Protein AF-K2DM82-F1 (afdb_monomer_lite)

pLDDT: mean 90.57, std 11.25, range [52.16, 98.44]

Secondary structure (DSSP, 8-state):
--SPP-HHHHHHHHHHHHHHHHHHHTT--SEEEEEETTEEEEEEHHHHHHS-----TTSHHHHHHHHHHHHHHHHHHT-

Foldseek 3Di:
DPDDDDPVVVVVCVVQVVVVVVCVVVPDPQWGWDQDPNDTDTGHVCRVPVDDDDDDCPDPVNVVVVVVVVVVVVVVVVD

Radius of gyration: 19.33 Å; chains: 1; bounding box: 46×30×47 Å

Sequence (79 aa):
RATPPNGFDMDLCKYTGKLMVDTALSGYTRCAIHLWQGNYVIVPLETAIAKLKRVDTTDYYFTTMIEKYTLRSIKLAHA

Structure (mmCIF, N/CA/C/O backbone):
data_AF-K2DM82-F1
#
_entry.id   AF-K2DM82-F1
#
loop_
_atom_site.group_PDB
_atom_site.id
_atom_site.type_symbol
_atom_site.label_atom_id
_atom_site.label_alt_id
_atom_site.label_comp_id
_atom_site.label_asym_id
_atom_site.label_entity_id
_atom_site.label_seq_id
_atom_site.pdbx_PDB_ins_code
_atom_site.Cartn_x
_atom_site.Cartn_y
_atom_site.Cartn_z
_atom_site.occupancy
_atom_site.B_iso_or_equiv
_atom_site.auth_seq_id
_atom_site.auth_comp_id
_atom_site.auth_asym_id
_atom_site.auth_atom_id
_atom_site.pdbx_PDB_model_num
ATOM 1 N N . ARG A 1 1 ? -12.875 17.094 1.559 1.00 76.62 1 ARG A N 1
ATOM 2 C CA . ARG A 1 1 ? -11.956 16.952 0.397 1.00 76.62 1 ARG A CA 1
ATOM 3 C C . ARG A 1 1 ? -11.051 18.170 0.196 1.00 76.62 1 ARG A C 1
ATOM 5 O O . ARG A 1 1 ? -9.926 17.962 -0.214 1.00 76.62 1 ARG A O 1
ATOM 12 N N . ALA A 1 2 ? -11.510 19.404 0.441 1.00 90.25 2 ALA A N 1
ATO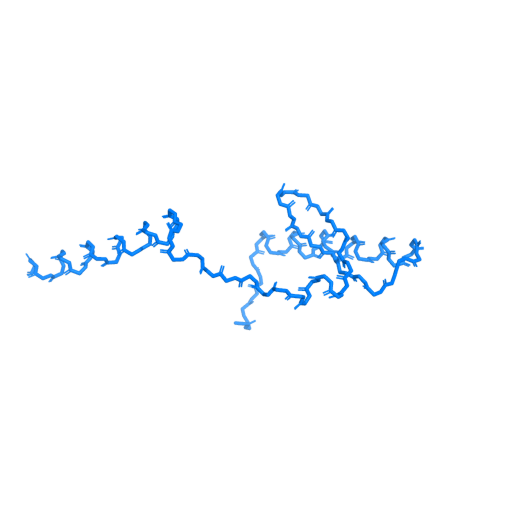M 13 C CA . ALA A 1 2 ? -10.726 20.624 0.181 1.00 90.25 2 ALA A CA 1
ATOM 14 C C . ALA A 1 2 ? -9.944 21.168 1.398 1.00 90.25 2 ALA A C 1
ATOM 16 O O . ALA A 1 2 ? -9.481 22.301 1.378 1.00 90.25 2 ALA A O 1
ATOM 17 N N . THR A 1 3 ? -9.822 20.389 2.472 1.00 94.06 3 THR A N 1
ATOM 18 C CA . THR A 1 3 ? -9.006 20.743 3.640 1.00 94.06 3 THR A CA 1
ATOM 19 C C . THR A 1 3 ? -7.566 20.274 3.425 1.00 94.06 3 THR A C 1
ATOM 21 O O . THR A 1 3 ? -7.386 19.196 2.848 1.00 94.06 3 THR A O 1
ATOM 24 N N . PRO A 1 4 ? -6.552 21.021 3.894 1.00 94.31 4 PRO A N 1
ATOM 25 C CA . PRO A 1 4 ? -5.168 20.560 3.857 1.00 94.31 4 PRO A CA 1
ATOM 26 C C . PRO A 1 4 ? -4.984 19.200 4.562 1.00 94.31 4 PRO A C 1
ATOM 28 O O . PRO A 1 4 ? -5.706 18.920 5.525 1.00 94.31 4 PRO A O 1
ATOM 31 N N . PRO A 1 5 ? -4.044 18.357 4.095 1.00 95.00 5 PRO A N 1
ATOM 32 C CA . PRO A 1 5 ? -3.725 17.084 4.738 1.00 95.00 5 PRO A CA 1
ATOM 33 C C . PRO A 1 5 ? -3.103 17.298 6.123 1.00 95.00 5 PRO A C 1
ATOM 35 O O . PRO A 1 5 ? -2.439 18.307 6.370 1.00 95.00 5 PRO A O 1
ATOM 38 N N . ASN A 1 6 ? -3.289 16.334 7.026 1.00 96.50 6 ASN A N 1
ATOM 39 C CA . ASN A 1 6 ? -2.582 16.335 8.308 1.00 96.50 6 ASN A CA 1
ATOM 40 C C . ASN A 1 6 ? -1.107 15.896 8.134 1.00 96.50 6 ASN A C 1
ATOM 42 O O . ASN A 1 6 ? -0.683 15.513 7.045 1.00 96.50 6 ASN A O 1
ATOM 46 N N . GLY A 1 7 ? -0.320 15.939 9.217 1.00 97.56 7 GLY A N 1
ATOM 47 C CA . GLY A 1 7 ? 1.097 15.541 9.210 1.00 97.56 7 GLY A CA 1
ATOM 48 C C . GLY A 1 7 ? 1.354 14.132 8.671 1.00 97.56 7 GLY A C 1
ATOM 49 O O . GLY A 1 7 ? 2.198 13.947 7.799 1.00 97.56 7 GLY A O 1
ATOM 50 N N . PHE A 1 8 ? 0.573 13.158 9.134 1.00 95.88 8 PHE A N 1
ATOM 51 C CA . PHE A 1 8 ? 0.705 11.764 8.718 1.00 95.88 8 PHE A CA 1
ATOM 52 C C . PHE A 1 8 ? 0.366 11.570 7.236 1.00 95.88 8 PHE A C 1
ATOM 54 O O . PHE A 1 8 ? 1.075 10.854 6.532 1.00 95.88 8 PHE A O 1
ATOM 61 N N . ASP A 1 9 ? -0.670 12.252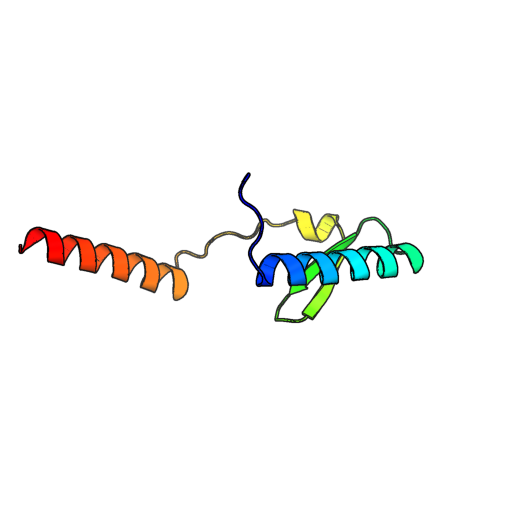 6.742 1.00 96.38 9 ASP A N 1
ATOM 62 C CA . ASP A 1 9 ? -1.044 12.235 5.325 1.00 96.38 9 ASP A CA 1
ATOM 63 C C . ASP A 1 9 ? 0.046 12.874 4.450 1.00 96.38 9 ASP A C 1
ATOM 65 O O . ASP A 1 9 ? 0.317 12.399 3.346 1.00 96.38 9 ASP A O 1
ATOM 69 N N . MET A 1 10 ? 0.704 13.935 4.932 1.00 97.62 10 MET A N 1
ATOM 70 C CA . MET A 1 10 ? 1.829 14.551 4.222 1.00 97.62 10 MET A CA 1
ATOM 71 C C . MET A 1 10 ? 3.005 13.584 4.082 1.00 97.62 10 MET A C 1
ATOM 73 O O . MET A 1 10 ? 3.566 13.469 2.991 1.00 97.62 10 MET A O 1
ATOM 77 N N . ASP A 1 11 ? 3.373 12.884 5.154 1.00 96.25 11 ASP A N 1
ATOM 78 C CA . ASP A 1 11 ? 4.468 11.913 5.117 1.00 96.25 11 ASP A CA 1
ATOM 79 C C . ASP A 1 11 ? 4.118 10.719 4.225 1.00 96.25 11 ASP A C 1
ATOM 81 O O . ASP A 1 11 ? 4.908 10.353 3.352 1.00 96.25 11 ASP A O 1
ATOM 85 N N . LEU A 1 12 ? 2.901 10.181 4.351 1.00 96.00 12 LEU A N 1
ATOM 86 C CA . LEU A 1 12 ? 2.394 9.112 3.490 1.00 96.00 12 LEU A CA 1
ATOM 87 C C . LEU A 1 12 ? 2.483 9.492 2.004 1.00 96.00 12 LEU A C 1
ATOM 89 O O . LEU A 1 12 ? 2.998 8.715 1.196 1.00 96.00 12 LEU A O 1
ATOM 93 N N . CYS A 1 13 ? 2.030 10.693 1.635 1.00 96.06 13 CYS A N 1
ATOM 94 C CA . CYS A 1 13 ? 2.079 11.182 0.256 1.00 96.06 13 CYS A CA 1
ATOM 95 C C . CYS A 1 13 ? 3.516 11.347 -0.258 1.00 96.06 13 CYS A C 1
ATOM 97 O O . CYS A 1 13 ? 3.800 10.971 -1.396 1.00 96.06 13 CYS A O 1
ATOM 99 N N . LYS A 1 14 ? 4.435 11.866 0.568 1.00 97.06 14 LYS A N 1
ATOM 100 C CA . LYS A 1 14 ? 5.853 12.016 0.198 1.00 97.06 14 LYS A CA 1
ATOM 101 C C . LYS A 1 14 ? 6.511 10.664 -0.071 1.00 97.06 14 LYS A C 1
ATOM 103 O O . LYS A 1 14 ? 7.146 10.495 -1.111 1.00 97.06 14 LYS A O 1
ATOM 108 N N . TYR A 1 15 ? 6.346 9.701 0.839 1.00 97.00 15 TYR A N 1
ATOM 109 C CA . TYR A 1 15 ? 6.928 8.365 0.684 1.00 97.00 15 TYR A CA 1
ATOM 110 C C . TYR A 1 15 ? 6.330 7.623 -0.510 1.00 97.00 15 TYR A C 1
ATOM 112 O O . TYR A 1 15 ? 7.074 7.086 -1.329 1.00 97.00 15 TYR A O 1
ATOM 120 N N . THR A 1 16 ? 5.004 7.652 -0.656 1.00 97.56 16 THR A N 1
ATOM 121 C CA . THR A 1 16 ? 4.322 7.009 -1.787 1.00 97.56 16 THR A CA 1
ATOM 122 C C . THR A 1 16 ? 4.777 7.615 -3.115 1.00 97.56 16 THR A C 1
ATOM 124 O O . THR A 1 16 ? 5.149 6.879 -4.025 1.00 97.56 16 THR A O 1
ATOM 127 N N . GLY A 1 17 ? 4.826 8.949 -3.216 1.00 97.81 17 GLY A N 1
ATOM 128 C CA . GLY A 1 17 ? 5.265 9.647 -4.425 1.00 97.81 17 GLY A CA 1
ATOM 129 C C . GLY A 1 17 ? 6.712 9.332 -4.807 1.00 97.81 17 GLY A C 1
ATOM 130 O O . GLY A 1 17 ? 6.983 9.051 -5.973 1.00 97.81 17 GLY A O 1
ATOM 131 N N . LYS A 1 18 ? 7.629 9.293 -3.830 1.00 98.31 18 LYS A N 1
ATOM 132 C CA . LYS A 1 18 ? 9.018 8.863 -4.052 1.00 98.31 18 LYS A CA 1
ATOM 133 C C . LYS A 1 18 ? 9.074 7.453 -4.650 1.00 98.31 18 LYS A C 1
ATOM 135 O O . LYS A 1 18 ? 9.690 7.252 -5.690 1.00 98.31 18 LYS A O 1
ATOM 140 N N . LEU A 1 19 ? 8.392 6.493 -4.025 1.00 98.12 19 LEU A N 1
ATOM 141 C CA . LEU A 1 19 ? 8.405 5.098 -4.472 1.00 98.12 19 LEU A CA 1
ATOM 142 C C . LEU A 1 19 ? 7.777 4.917 -5.855 1.00 98.12 19 LEU A C 1
ATOM 144 O O . LEU A 1 19 ? 8.241 4.080 -6.624 1.00 98.12 19 LEU A O 1
ATOM 148 N N . MET A 1 20 ? 6.755 5.705 -6.200 1.00 97.94 20 MET A N 1
ATOM 149 C CA . MET A 1 20 ? 6.181 5.701 -7.548 1.00 97.94 20 MET A CA 1
ATOM 150 C C . MET A 1 20 ? 7.215 6.113 -8.601 1.00 97.94 20 MET A C 1
ATOM 152 O O . MET A 1 20 ? 7.291 5.476 -9.649 1.00 97.94 20 MET A O 1
ATOM 156 N N . VAL A 1 21 ? 8.027 7.137 -8.315 1.00 98.12 21 VAL A N 1
ATOM 157 C CA . VAL A 1 21 ? 9.105 7.577 -9.214 1.00 98.12 21 VAL A CA 1
ATOM 158 C C . VAL A 1 21 ? 10.188 6.505 -9.329 1.00 98.12 21 VAL A C 1
ATOM 160 O O . VAL A 1 21 ? 10.530 6.124 -10.444 1.00 98.12 21 VAL A O 1
ATOM 163 N N . ASP A 1 22 ? 10.664 5.958 -8.208 1.00 98.31 22 ASP A N 1
ATOM 164 C CA . ASP A 1 22 ? 11.686 4.897 -8.197 1.00 98.31 22 ASP A CA 1
ATOM 165 C C . ASP A 1 22 ? 11.217 3.645 -8.974 1.00 98.31 22 ASP A C 1
ATOM 167 O O . ASP A 1 22 ? 11.968 3.021 -9.729 1.00 98.31 22 ASP A O 1
ATOM 171 N N . THR A 1 23 ? 9.934 3.304 -8.842 1.00 98.00 23 THR A N 1
ATOM 172 C CA . THR A 1 23 ? 9.303 2.169 -9.534 1.0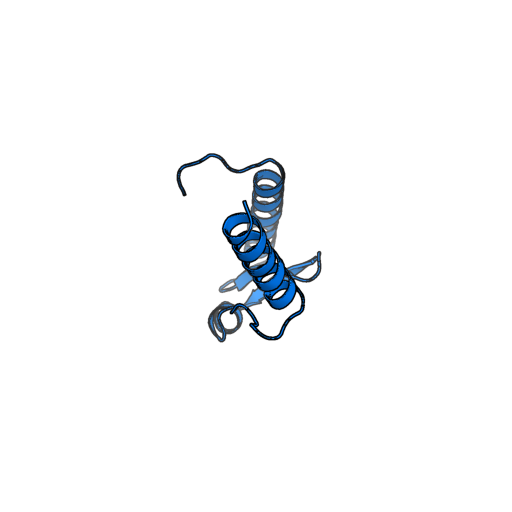0 98.00 23 THR A CA 1
ATOM 173 C C . THR A 1 23 ? 9.171 2.423 -11.038 1.00 98.00 23 THR A C 1
ATOM 175 O O . THR A 1 23 ? 9.473 1.546 -11.846 1.00 98.00 23 THR A O 1
ATOM 178 N N . ALA A 1 24 ? 8.785 3.636 -11.438 1.00 97.81 24 ALA A N 1
ATOM 179 C CA . ALA A 1 24 ? 8.721 4.007 -12.850 1.00 97.81 24 ALA A CA 1
ATOM 180 C C . ALA A 1 24 ? 10.117 4.028 -13.500 1.00 97.81 24 ALA A C 1
ATOM 182 O O . ALA A 1 24 ? 10.289 3.527 -14.610 1.00 97.81 24 ALA A O 1
ATOM 183 N N . LEU A 1 25 ? 11.130 4.549 -12.798 1.00 98.44 25 LEU A N 1
ATOM 184 C CA . LEU A 1 25 ? 12.517 4.594 -13.276 1.00 98.44 25 LEU A CA 1
ATOM 185 C C . LEU A 1 25 ? 13.163 3.207 -13.392 1.00 98.44 25 LEU A C 1
ATOM 187 O O . LEU A 1 25 ? 14.051 3.018 -14.218 1.00 98.44 25 LEU A O 1
ATOM 191 N N . SER A 1 26 ? 12.698 2.227 -12.615 1.00 97.69 26 SER A N 1
ATOM 192 C CA . SER A 1 26 ? 13.108 0.821 -12.753 1.00 97.69 26 SER A CA 1
ATOM 193 C C . SER A 1 26 ? 12.355 0.064 -13.857 1.00 97.69 26 SER A C 1
ATOM 195 O O . SER A 1 26 ? 12.600 -1.123 -14.060 1.00 97.69 26 SER A O 1
ATOM 197 N N . GLY A 1 27 ? 11.482 0.743 -14.609 1.00 97.94 27 GLY A N 1
ATOM 198 C CA . GLY A 1 27 ? 10.818 0.198 -15.793 1.00 97.94 27 GLY A CA 1
ATOM 199 C C . GLY A 1 27 ? 9.499 -0.525 -15.516 1.00 97.94 27 GLY A C 1
ATOM 200 O O . GLY A 1 27 ? 8.899 -1.066 -16.446 1.00 97.94 27 GLY A O 1
ATOM 201 N N . TYR A 1 28 ? 9.011 -0.525 -14.273 1.00 97.62 28 TYR A N 1
ATOM 202 C CA . TYR A 1 28 ? 7.687 -1.062 -13.974 1.00 97.62 28 TYR A CA 1
ATOM 203 C C . TYR A 1 28 ? 6.596 -0.128 -14.505 1.00 97.62 28 TYR A C 1
ATOM 205 O O . TYR A 1 28 ? 6.670 1.096 -14.402 1.00 97.62 28 TYR A O 1
ATOM 213 N N . THR A 1 29 ? 5.544 -0.723 -15.059 1.00 97.19 29 THR A N 1
ATOM 214 C CA . THR A 1 29 ? 4.382 -0.016 -15.602 1.00 97.19 29 THR A CA 1
ATOM 215 C C . THR A 1 29 ? 3.099 -0.746 -15.228 1.00 97.19 29 THR A C 1
ATOM 217 O O . THR A 1 29 ? 3.135 -1.898 -14.799 1.00 97.19 29 THR A O 1
ATOM 220 N N . ARG A 1 30 ? 1.952 -0.076 -15.397 1.00 97.31 30 ARG A N 1
ATOM 221 C CA . ARG A 1 30 ? 0.613 -0.622 -15.100 1.00 97.31 30 ARG A CA 1
ATOM 222 C C . ARG A 1 30 ? 0.495 -1.182 -13.677 1.00 97.31 30 ARG A C 1
ATOM 224 O O . ARG A 1 30 ? -0.210 -2.159 -13.432 1.00 97.31 30 ARG A O 1
ATOM 231 N N . CYS A 1 31 ? 1.164 -0.535 -12.732 1.00 97.19 31 CYS A N 1
ATOM 232 C CA . CYS A 1 31 ? 1.138 -0.876 -11.320 1.00 97.19 31 CYS A CA 1
ATOM 233 C C . CYS A 1 31 ? 0.892 0.367 -10.460 1.00 97.19 31 CYS A C 1
ATOM 235 O O . CYS A 1 31 ? 1.114 1.497 -10.894 1.00 97.19 31 CYS A O 1
ATOM 237 N N . ALA A 1 32 ? 0.460 0.147 -9.225 1.00 96.38 32 ALA A N 1
ATOM 238 C CA . ALA A 1 32 ? 0.300 1.170 -8.205 1.00 96.38 32 ALA A CA 1
ATOM 239 C C . ALA A 1 32 ? 1.104 0.800 -6.954 1.00 96.38 32 ALA A C 1
ATOM 241 O O . ALA A 1 32 ? 1.338 -0.378 -6.675 1.00 96.38 32 ALA A O 1
ATOM 242 N N . ILE A 1 33 ? 1.513 1.812 -6.190 1.00 97.56 33 ILE A N 1
ATOM 243 C CA . ILE A 1 33 ? 2.146 1.626 -4.883 1.00 97.56 33 ILE A CA 1
ATOM 244 C C . ILE A 1 33 ? 1.058 1.625 -3.814 1.00 97.56 33 ILE A C 1
ATOM 246 O O . ILE A 1 33 ? 0.289 2.578 -3.704 1.00 97.56 33 ILE A O 1
ATOM 250 N N . HIS A 1 34 ? 0.999 0.557 -3.023 1.00 95.88 34 HIS A N 1
ATOM 251 C CA . HIS A 1 34 ? 0.056 0.400 -1.919 1.00 95.88 34 HIS A CA 1
ATOM 252 C C . HIS A 1 34 ? 0.804 0.250 -0.597 1.00 95.88 34 HIS A C 1
ATOM 254 O O . HIS A 1 34 ? 1.863 -0.366 -0.549 1.00 95.88 34 HIS A O 1
ATOM 260 N N . LEU A 1 35 ? 0.220 0.758 0.489 1.00 95.69 35 LEU A N 1
ATOM 261 C CA . LEU A 1 35 ? 0.657 0.441 1.846 1.00 95.69 35 LEU A CA 1
ATOM 262 C C . LEU A 1 35 ? -0.137 -0.770 2.356 1.00 95.69 35 LEU A C 1
ATOM 264 O O . LEU A 1 35 ? -1.357 -0.694 2.520 1.00 95.69 35 LEU A O 1
ATOM 268 N N . TRP A 1 36 ? 0.548 -1.880 2.617 1.00 94.56 36 TRP A N 1
ATOM 269 C CA . TRP A 1 36 ? -0.032 -3.124 3.114 1.00 94.56 36 TRP A CA 1
ATOM 270 C C . TRP A 1 36 ? 0.754 -3.638 4.321 1.00 94.56 36 TRP A C 1
ATOM 272 O O . TRP A 1 36 ? 1.960 -3.849 4.238 1.00 94.56 36 TRP A O 1
ATOM 282 N N . GLN A 1 37 ? 0.072 -3.827 5.457 1.00 94.38 37 GLN A N 1
ATOM 283 C CA . GLN A 1 37 ? 0.677 -4.324 6.707 1.00 94.38 37 GLN A CA 1
ATOM 284 C C . GLN A 1 37 ? 1.982 -3.592 7.090 1.00 94.38 37 GLN A C 1
ATOM 286 O O . GLN A 1 37 ? 2.976 -4.211 7.455 1.00 94.38 37 GLN A O 1
ATOM 291 N N . GLY A 1 38 ? 1.988 -2.260 6.964 1.00 94.88 38 GLY A N 1
ATOM 292 C CA . GLY A 1 38 ? 3.143 -1.414 7.294 1.00 94.88 38 GLY A CA 1
ATOM 293 C C . GLY A 1 38 ? 4.246 -1.363 6.232 1.00 94.88 38 GLY A C 1
ATOM 294 O O . GLY A 1 38 ? 5.211 -0.630 6.414 1.00 94.88 38 GLY A O 1
ATOM 295 N N . ASN A 1 39 ? 4.099 -2.081 5.118 1.00 96.62 39 ASN A N 1
ATOM 296 C CA . ASN A 1 39 ? 5.084 -2.138 4.042 1.00 96.62 39 ASN A CA 1
ATOM 297 C C . ASN A 1 39 ? 4.520 -1.566 2.742 1.00 96.62 39 ASN A C 1
ATOM 299 O O . ASN A 1 39 ? 3.337 -1.729 2.440 1.00 96.62 39 ASN A O 1
ATOM 303 N N . TYR A 1 40 ? 5.372 -0.924 1.946 1.00 97.12 40 TYR A N 1
ATOM 304 C CA . TYR A 1 40 ? 4.995 -0.485 0.607 1.00 97.12 40 TYR A CA 1
ATOM 305 C C . TYR A 1 40 ? 5.205 -1.614 -0.398 1.00 97.12 40 TYR A C 1
ATOM 307 O O . TYR A 1 40 ? 6.276 -2.216 -0.449 1.00 97.12 40 TYR A O 1
ATOM 315 N N . VAL A 1 41 ? 4.180 -1.890 -1.200 1.00 96.88 41 VAL A N 1
ATOM 316 C CA . VAL A 1 41 ? 4.166 -2.974 -2.186 1.00 96.88 41 VAL A CA 1
ATOM 317 C C . VAL A 1 41 ? 3.745 -2.454 -3.557 1.00 96.88 41 VAL A C 1
ATOM 319 O O . VAL A 1 41 ? 2.897 -1.566 -3.665 1.00 96.88 41 VAL A O 1
ATOM 322 N N . ILE A 1 42 ? 4.333 -3.028 -4.606 1.00 97.62 42 ILE A N 1
ATOM 323 C CA . ILE A 1 42 ? 3.938 -2.794 -5.997 1.00 97.62 42 ILE A CA 1
ATOM 324 C C . ILE A 1 42 ? 2.792 -3.752 -6.322 1.00 97.62 42 ILE A C 1
ATOM 326 O O . ILE A 1 42 ? 2.928 -4.964 -6.158 1.00 97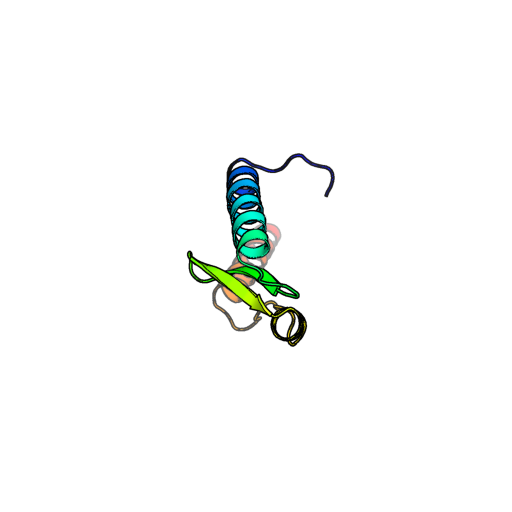.62 42 ILE A O 1
ATOM 330 N N . VAL A 1 43 ? 1.665 -3.219 -6.786 1.00 96.25 43 VAL A N 1
ATOM 331 C CA . VAL A 1 43 ? 0.465 -4.000 -7.106 1.00 96.25 43 VAL A CA 1
ATOM 332 C C . VAL A 1 43 ? 0.076 -3.762 -8.566 1.00 96.25 43 VAL A C 1
ATOM 334 O O . VAL A 1 43 ? -0.098 -2.605 -8.951 1.00 96.25 43 VAL A O 1
ATOM 337 N N . PRO A 1 44 ? -0.087 -4.811 -9.393 1.00 96.75 44 PRO A N 1
ATOM 338 C CA . PRO A 1 44 ? -0.641 -4.670 -10.739 1.00 96.75 44 PRO A CA 1
ATOM 339 C C . PRO A 1 44 ? -2.035 -4.036 -10.711 1.00 96.75 44 PRO A C 1
ATOM 341 O O . PRO A 1 44 ? -2.843 -4.348 -9.830 1.00 96.75 44 PRO A O 1
ATOM 344 N N . LEU A 1 45 ? -2.338 -3.165 -11.676 1.00 95.81 45 LEU A N 1
ATOM 345 C CA . LEU A 1 45 ? -3.624 -2.460 -11.714 1.00 95.81 45 LEU A CA 1
ATOM 346 C C . LEU A 1 45 ? -4.811 -3.425 -11.791 1.00 95.81 45 LEU A C 1
ATOM 348 O O . LEU A 1 45 ? -5.827 -3.180 -11.147 1.00 95.81 45 LEU A O 1
ATOM 352 N N . GLU A 1 46 ? -4.669 -4.540 -12.508 1.00 95.94 46 GLU A N 1
ATOM 353 C CA . GLU A 1 46 ? -5.689 -5.584 -12.620 1.00 95.94 46 GLU A CA 1
ATOM 354 C C . GLU A 1 46 ? -6.045 -6.171 -11.243 1.00 95.94 46 GLU A C 1
ATOM 356 O O . GLU A 1 46 ? -7.221 -6.335 -10.918 1.00 95.94 46 GLU A O 1
ATOM 361 N N . THR A 1 47 ? -5.041 -6.405 -10.391 1.00 93.81 47 THR A N 1
ATOM 362 C CA . THR A 1 47 ? -5.230 -6.878 -9.011 1.00 93.81 47 THR A CA 1
ATOM 363 C C . THR A 1 47 ? -5.849 -5.795 -8.130 1.00 93.81 47 THR A C 1
ATOM 365 O O . THR A 1 47 ? -6.741 -6.085 -7.333 1.00 93.81 47 THR A O 1
ATOM 368 N N . ALA A 1 48 ? -5.409 -4.541 -8.279 1.00 92.62 48 ALA A N 1
ATOM 369 C CA . ALA A 1 48 ? -5.887 -3.423 -7.467 1.00 92.62 48 ALA A CA 1
ATOM 370 C C . ALA A 1 48 ? -7.389 -3.144 -7.661 1.00 92.62 48 ALA A C 1
ATOM 372 O O . ALA A 1 48 ? -8.069 -2.746 -6.714 1.00 92.62 48 ALA A O 1
ATOM 373 N N . ILE A 1 49 ? -7.917 -3.377 -8.868 1.00 94.56 49 ILE A N 1
ATOM 374 C CA . ILE A 1 49 ? -9.338 -3.161 -9.187 1.00 94.56 49 ILE A CA 1
ATOM 375 C C . ILE A 1 49 ? -10.205 -4.415 -9.031 1.00 94.56 49 ILE A C 1
ATOM 377 O O . ILE A 1 49 ? -11.429 -4.296 -9.010 1.00 94.56 49 ILE A O 1
ATOM 381 N N . ALA A 1 50 ? -9.606 -5.604 -8.902 1.00 94.25 50 ALA A N 1
ATOM 382 C CA . ALA A 1 50 ? -10.337 -6.873 -8.869 1.00 94.25 50 ALA A CA 1
ATOM 383 C C . ALA A 1 50 ? -11.357 -6.951 -7.722 1.00 94.25 50 ALA A C 1
ATOM 385 O O . ALA A 1 50 ? -12.434 -7.529 -7.873 1.00 94.25 50 ALA A O 1
ATOM 386 N N . LYS A 1 51 ? -11.034 -6.366 -6.561 1.00 89.62 51 LYS A N 1
ATOM 387 C CA . LYS A 1 51 ? -11.938 -6.322 -5.410 1.00 89.62 51 LYS A CA 1
ATOM 388 C C . LYS A 1 51 ? -11.733 -5.051 -4.600 1.00 89.62 51 LYS A C 1
ATOM 390 O O . LYS A 1 51 ? -10.672 -4.823 -4.027 1.00 89.62 51 LYS A O 1
ATOM 395 N N . LEU A 1 52 ? -12.793 -4.256 -4.483 1.00 87.75 52 LEU A N 1
ATOM 396 C CA . LEU A 1 52 ? -12.786 -3.068 -3.636 1.00 87.75 52 LEU A CA 1
ATOM 397 C C . LEU A 1 52 ? -12.826 -3.457 -2.154 1.00 87.75 52 LEU A C 1
ATOM 399 O O . LEU A 1 52 ? -13.604 -4.329 -1.750 1.00 87.75 52 LEU A O 1
ATOM 403 N N . LYS A 1 53 ? -12.018 -2.774 -1.337 1.00 88.69 53 LYS A N 1
ATOM 404 C CA . LYS A 1 53 ? -12.062 -2.899 0.124 1.00 88.69 53 LYS A CA 1
ATOM 405 C C . LYS A 1 53 ? -13.450 -2.485 0.618 1.00 88.69 53 LYS A C 1
ATOM 407 O O . LYS A 1 53 ? -13.904 -1.376 0.343 1.00 88.69 53 LYS A O 1
ATOM 412 N N . ARG A 1 54 ? -14.112 -3.378 1.352 1.00 90.56 54 ARG A N 1
ATOM 413 C CA . ARG A 1 54 ? -15.395 -3.124 2.017 1.00 90.56 54 ARG A CA 1
ATOM 414 C C . ARG A 1 54 ? -15.196 -3.148 3.525 1.00 90.56 54 ARG A C 1
ATOM 416 O O . ARG A 1 54 ? -14.246 -3.757 4.012 1.00 90.56 54 ARG A O 1
ATOM 423 N N . VAL A 1 55 ? -16.084 -2.464 4.238 1.00 90.19 55 VAL A N 1
ATOM 424 C CA . VAL A 1 55 ? -16.184 -2.605 5.690 1.00 90.19 55 VAL A CA 1
ATOM 425 C C . VAL A 1 55 ? -16.722 -4.001 5.974 1.00 90.19 55 VAL A C 1
ATOM 427 O O . VAL A 1 55 ? -17.759 -4.377 5.427 1.00 90.19 55 VAL A O 1
ATOM 430 N N . ASP A 1 56 ? -16.005 -4.761 6.791 1.00 92.25 56 ASP A N 1
ATOM 431 C CA . ASP A 1 56 ? -16.504 -6.021 7.324 1.00 92.25 56 ASP A CA 1
ATOM 432 C C . ASP A 1 56 ? -17.388 -5.714 8.537 1.00 92.25 56 ASP A C 1
ATOM 434 O O . ASP A 1 56 ? -16.921 -5.183 9.542 1.00 92.25 56 ASP A O 1
ATOM 438 N N . THR A 1 57 ? -18.683 -6.004 8.420 1.00 93.50 57 THR A N 1
ATOM 439 C CA . THR A 1 57 ? -19.669 -5.748 9.478 1.00 93.50 57 THR A CA 1
ATOM 440 C C . THR A 1 57 ? -19.614 -6.767 10.613 1.00 93.50 57 THR A C 1
ATOM 442 O O . THR A 1 57 ? -20.323 -6.611 11.600 1.00 93.50 57 THR A O 1
ATOM 445 N N . THR A 1 58 ? -18.822 -7.827 10.462 1.00 93.12 58 THR A N 1
ATOM 446 C CA . THR A 1 58 ? -18.623 -8.858 11.488 1.00 93.12 58 THR A CA 1
ATOM 447 C C . THR A 1 58 ? -17.338 -8.649 12.284 1.00 93.12 58 THR A C 1
ATOM 449 O O . THR A 1 58 ? -17.148 -9.276 13.324 1.00 93.12 58 THR A O 1
ATOM 452 N N . ASP A 1 59 ? -16.472 -7.746 11.822 1.00 92.75 59 ASP A N 1
ATOM 453 C CA . ASP A 1 59 ? -15.184 -7.478 12.445 1.00 92.75 59 ASP A CA 1
ATOM 454 C C . ASP A 1 59 ? -15.325 -6.644 13.729 1.00 92.75 59 ASP A C 1
ATOM 456 O O . ASP A 1 59 ? -16.234 -5.823 13.898 1.00 92.75 59 ASP A O 1
ATOM 460 N N . TYR A 1 60 ? -14.364 -6.823 14.632 1.00 92.69 60 TYR A N 1
ATOM 461 C CA . TYR A 1 60 ? -14.282 -6.163 15.929 1.00 92.69 60 TYR A CA 1
ATOM 462 C C . TYR A 1 60 ? -14.401 -4.637 15.821 1.00 92.69 60 TYR A C 1
ATOM 464 O O . TYR A 1 60 ? -15.106 -4.002 16.610 1.00 92.69 60 TYR A O 1
ATOM 472 N N . TYR A 1 61 ? -13.758 -4.027 14.820 1.00 89.56 61 TYR A N 1
ATOM 473 C CA . TYR A 1 61 ? -13.821 -2.578 14.612 1.00 89.56 61 TYR A CA 1
ATOM 474 C C . TYR A 1 61 ? -15.236 -2.081 14.317 1.00 89.56 61 TYR A C 1
ATOM 476 O O . TYR A 1 61 ? -15.628 -1.013 14.788 1.00 89.56 61 TYR A O 1
ATOM 484 N N . PHE A 1 62 ? -16.012 -2.844 13.549 1.00 91.69 62 PHE A N 1
ATOM 485 C CA . PHE A 1 62 ? -17.389 -2.475 13.256 1.00 91.69 62 PHE A CA 1
ATOM 486 C C . PHE A 1 62 ? -18.279 -2.661 14.486 1.00 91.69 62 PHE A C 1
ATOM 488 O O . PHE A 1 62 ? -19.034 -1.755 14.838 1.00 91.69 62 PHE A O 1
ATOM 495 N N . THR A 1 63 ? -18.140 -3.789 15.183 1.00 92.94 63 THR A N 1
ATOM 496 C CA . THR A 1 63 ? -18.908 -4.085 16.400 1.00 92.94 63 THR A CA 1
ATOM 497 C C . THR A 1 63 ? -18.687 -3.019 17.473 1.00 92.94 63 THR A C 1
ATOM 499 O O . THR A 1 63 ? -19.645 -2.415 17.953 1.00 92.94 63 THR A O 1
ATOM 502 N N . THR A 1 64 ? -17.429 -2.684 17.768 1.00 91.62 64 THR A N 1
ATOM 503 C CA . THR A 1 64 ? -17.084 -1.642 18.754 1.00 91.62 64 THR A CA 1
ATOM 504 C C . THR A 1 64 ? -17.579 -0.252 18.359 1.00 91.62 64 THR A C 1
ATOM 506 O O . THR A 1 64 ? -18.001 0.536 19.212 1.00 91.62 64 THR A O 1
ATOM 509 N N . MET A 1 65 ? -17.574 0.068 17.062 1.00 91.75 65 MET A N 1
ATOM 510 C CA . MET A 1 65 ? -18.173 1.300 16.562 1.00 91.75 65 MET A CA 1
ATOM 511 C C . MET A 1 65 ? -19.676 1.332 16.876 1.00 91.75 65 MET A C 1
ATOM 513 O O . MET A 1 65 ? -20.151 2.308 17.457 1.00 91.75 65 MET A O 1
ATOM 517 N N . ILE A 1 66 ? -20.422 0.278 16.531 1.00 91.69 66 ILE A N 1
ATOM 518 C CA . ILE A 1 66 ? -21.872 0.196 16.767 1.00 91.69 66 ILE A CA 1
ATOM 519 C C . ILE A 1 66 ? -22.207 0.256 18.261 1.00 91.69 66 ILE A C 1
ATOM 521 O O . ILE A 1 66 ? -23.116 0.995 18.650 1.00 91.69 66 ILE A O 1
ATOM 525 N N . GLU A 1 67 ? -21.459 -0.444 19.112 1.00 90.38 67 GLU A N 1
ATOM 526 C CA . GLU A 1 67 ? 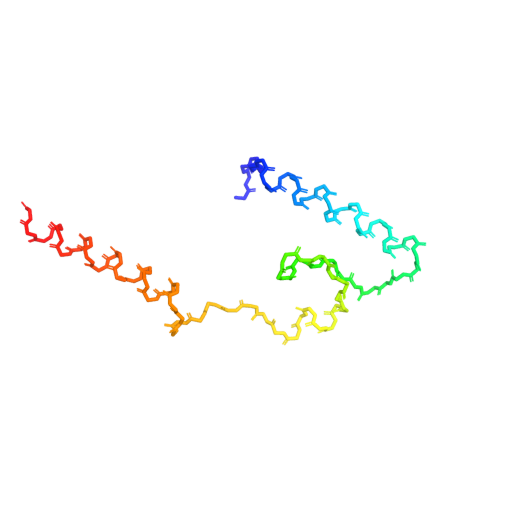-21.633 -0.404 20.568 1.00 90.38 67 GLU A CA 1
ATOM 527 C C . GLU A 1 67 ? -21.502 1.020 21.117 1.00 90.38 67 GLU A C 1
ATOM 529 O O . GLU A 1 67 ? -22.361 1.477 21.875 1.00 90.38 67 GLU A O 1
ATOM 534 N N . LYS A 1 68 ? -20.482 1.773 20.678 1.00 84.44 68 LYS A N 1
ATOM 535 C CA . LYS A 1 68 ? -20.289 3.175 21.080 1.00 84.44 68 LYS A CA 1
ATOM 536 C C . LYS A 1 68 ? -21.509 4.038 20.758 1.00 84.44 68 LYS A C 1
ATOM 538 O O . LYS A 1 68 ? -21.905 4.869 21.580 1.00 84.44 68 LYS A O 1
ATOM 543 N N . TYR A 1 69 ? -22.092 3.880 19.571 1.00 83.31 69 TYR A N 1
ATOM 544 C CA . TYR A 1 69 ? -23.275 4.648 19.181 1.00 83.31 69 TYR A CA 1
ATOM 545 C C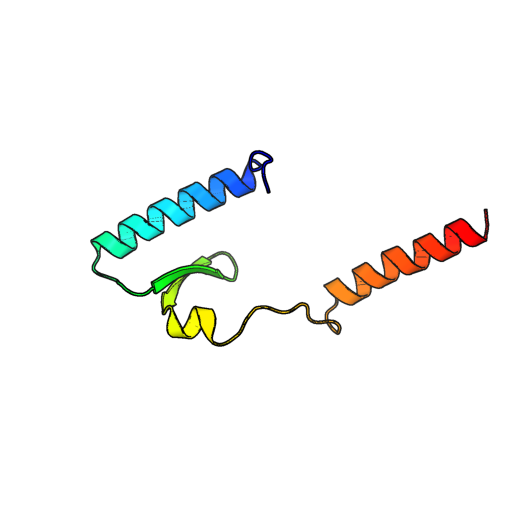 . TYR A 1 69 ? -24.526 4.188 19.934 1.00 83.31 69 TYR A C 1
ATOM 547 O O . TYR A 1 69 ? -25.290 5.032 20.394 1.00 83.31 69 TYR A O 1
ATOM 555 N N . THR A 1 70 ? -24.687 2.884 20.156 1.00 81.94 70 THR A N 1
ATOM 556 C CA . THR A 1 70 ? -25.827 2.310 20.888 1.00 81.94 70 THR A CA 1
ATOM 557 C C . THR A 1 70 ? -25.848 2.760 22.353 1.00 81.94 70 THR A C 1
ATOM 559 O O . THR A 1 70 ? -26.870 3.235 22.849 1.00 81.94 70 THR A O 1
ATOM 562 N N . LEU A 1 71 ? -24.701 2.712 23.037 1.00 71.62 71 LEU A N 1
ATOM 563 C CA . LEU A 1 71 ? -24.559 3.168 24.425 1.00 71.62 71 LEU A CA 1
ATOM 564 C C . LEU A 1 71 ? -24.824 4.672 24.581 1.00 71.62 71 LEU A C 1
ATOM 566 O O . LEU A 1 71 ? -25.356 5.111 25.604 1.00 71.62 71 LEU A O 1
ATOM 570 N N . ARG A 1 72 ? -24.471 5.480 23.574 1.00 63.81 72 ARG A N 1
ATOM 571 C CA . ARG A 1 72 ? -24.725 6.928 23.587 1.00 63.81 72 ARG A CA 1
ATOM 572 C C . ARG A 1 72 ? -26.218 7.239 23.483 1.00 63.81 72 ARG A C 1
ATOM 574 O O . ARG A 1 72 ? -26.687 8.134 24.180 1.00 63.81 72 ARG A O 1
ATOM 581 N N . SER A 1 73 ? -26.954 6.479 22.676 1.00 65.00 73 SER A N 1
ATOM 582 C CA . SER A 1 73 ? -28.411 6.592 22.552 1.00 65.00 73 SER A CA 1
ATOM 583 C C . SER A 1 73 ? -29.120 6.278 23.870 1.00 65.00 73 SER A C 1
ATOM 585 O O . SER A 1 73 ? -30.013 7.012 24.278 1.00 65.00 73 SER A O 1
ATOM 587 N N . ILE A 1 74 ? -28.674 5.240 24.586 1.00 64.62 74 ILE A N 1
ATOM 588 C CA . ILE A 1 74 ? -29.238 4.865 25.893 1.00 64.62 74 ILE A CA 1
ATOM 589 C C . ILE A 1 74 ? -28.984 5.960 26.939 1.00 64.62 74 ILE A C 1
ATOM 591 O O . ILE A 1 74 ? -29.893 6.299 27.692 1.00 64.62 74 ILE A O 1
ATOM 595 N N . LYS A 1 75 ? -27.783 6.556 26.970 1.00 62.06 75 LYS A N 1
ATOM 596 C CA . LYS A 1 75 ? -27.465 7.657 27.900 1.00 62.06 75 LYS A CA 1
ATOM 597 C C . LYS A 1 75 ? -28.282 8.927 27.648 1.00 62.06 75 LYS A C 1
ATOM 599 O O . LYS A 1 75 ? -28.554 9.645 28.598 1.00 62.06 75 LYS A O 1
ATOM 604 N N . LEU A 1 76 ? -28.661 9.201 26.400 1.00 61.47 76 LEU A N 1
ATOM 605 C CA . LEU A 1 76 ? -29.524 10.335 26.048 1.00 61.47 76 LEU A CA 1
ATOM 606 C C . LEU A 1 76 ? -31.004 10.080 26.368 1.00 61.47 76 LEU A C 1
ATOM 608 O O . LEU A 1 76 ? -31.739 11.033 26.568 1.00 61.47 76 LEU A O 1
ATOM 612 N N . ALA A 1 77 ? -31.440 8.819 26.420 1.00 59.41 77 ALA A N 1
ATOM 613 C CA . ALA A 1 77 ? -32.822 8.457 26.745 1.00 59.41 77 ALA A CA 1
ATOM 614 C C . ALA A 1 77 ? -33.129 8.447 28.258 1.00 59.41 77 ALA A C 1
ATOM 616 O O . ALA A 1 77 ? -34.294 8.381 28.637 1.00 59.41 77 ALA A O 1
ATOM 617 N N . HIS A 1 78 ? -32.102 8.484 29.113 1.00 54.62 78 HIS A N 1
ATOM 618 C CA . HIS A 1 78 ? -32.223 8.461 30.580 1.00 54.62 78 HIS A CA 1
ATOM 619 C C . HIS A 1 78 ? -31.768 9.776 31.247 1.00 54.62 78 HIS A C 1
ATOM 621 O O . HIS A 1 78 ? -31.532 9.790 32.455 1.00 54.62 78 HIS A O 1
ATOM 627 N N . ALA A 1 79 ? -31.601 10.849 30.471 1.00 52.16 79 ALA A N 1
ATOM 628 C CA . ALA A 1 79 ? -31.284 12.202 30.936 1.00 52.16 79 ALA A CA 1
ATOM 629 C C . ALA A 1 79 ? -32.469 13.129 30.648 1.00 52.16 79 ALA A C 1
ATOM 631 O O . ALA A 1 79 ? -32.699 14.041 31.470 1.00 52.16 79 ALA A O 1
#